Protein AF-A0A410J3M7-F1 (afdb_monomer_lite)

Organism: Klebsiella pneumoniae (NCBI:txid573)

Radius of gyration: 21.91 Å; chains: 1; bounding box: 50×38×64 Å

InterPro domains:
  IPR025955 Type-IV secretion system protein TraC/Conjugative transfer ATPase [PF11130] (1-116)
  IPR053155 F-pilin assembly protein TraC [PTHR38467] (12-108)

Structure (mmCIF, N/CA/C/O backbone):
data_AF-A0A410J3M7-F1
#
_entry.id   AF-A0A410J3M7-F1
#
loop_
_atom_site.group_PDB
_atom_site.id
_atom_site.type_symbol
_atom_site.label_atom_id
_atom_site.label_alt_id
_atom_site.label_comp_id
_atom_site.label_asym_id
_atom_site.label_entity_id
_atom_site.label_seq_id
_atom_site.pdbx_PDB_ins_code
_atom_site.Cartn_x
_atom_site.Cartn_y
_atom_site.Cartn_z
_atom_site.occupancy
_atom_site.B_iso_or_equiv
_atom_site.auth_seq_id
_atom_site.auth_comp_id
_atom_site.auth_asym_id
_atom_site.auth_atom_id
_atom_site.pdbx_PDB_model_num
ATOM 1 N N . MET A 1 1 ? 3.882 12.326 -12.373 1.00 58.41 1 MET A N 1
ATOM 2 C CA . MET A 1 1 ? 5.357 12.190 -12.448 1.00 58.41 1 MET A CA 1
ATOM 3 C C . MET A 1 1 ? 5.849 10.830 -12.956 1.00 58.41 1 MET A C 1
ATOM 5 O O . MET A 1 1 ? 6.865 10.822 -13.630 1.00 58.41 1 MET A O 1
ATOM 9 N N . LEU A 1 2 ? 5.174 9.697 -12.698 1.00 62.59 2 LEU A N 1
ATOM 10 C CA . LEU A 1 2 ? 5.599 8.384 -13.235 1.00 62.59 2 LEU A CA 1
ATOM 11 C C . LEU A 1 2 ? 5.297 8.219 -14.740 1.00 62.59 2 LEU A C 1
ATOM 13 O O . LEU A 1 2 ? 6.122 7.725 -15.499 1.00 62.59 2 LEU A O 1
ATOM 17 N N . ARG A 1 3 ? 4.128 8.710 -15.181 1.00 59.72 3 ARG A N 1
ATOM 18 C CA . ARG A 1 3 ? 3.617 8.586 -16.562 1.00 59.72 3 ARG A CA 1
ATOM 19 C C . ARG A 1 3 ? 4.488 9.260 -17.630 1.00 59.72 3 ARG A C 1
ATOM 21 O O . ARG A 1 3 ? 4.395 8.909 -18.797 1.00 59.72 3 ARG A O 1
ATOM 28 N N . THR A 1 4 ? 5.299 10.244 -17.246 1.00 64.69 4 THR A N 1
ATOM 29 C CA . THR A 1 4 ? 6.219 10.953 -18.151 1.00 64.69 4 THR A CA 1
ATOM 30 C C . THR A 1 4 ? 7.582 10.278 -18.258 1.00 64.69 4 THR A C 1
ATOM 32 O O . THR A 1 4 ? 8.314 10.567 -19.193 1.00 64.69 4 THR A O 1
ATOM 35 N N . LYS A 1 5 ? 7.926 9.400 -17.308 1.00 69.81 5 LYS A N 1
ATOM 36 C CA . LYS A 1 5 ? 9.237 8.746 -17.225 1.00 69.81 5 LYS A CA 1
ATOM 37 C C . LYS A 1 5 ? 9.218 7.290 -17.688 1.00 69.81 5 LYS A C 1
ATOM 39 O O . LYS A 1 5 ? 10.276 6.683 -17.796 1.00 69.81 5 LYS A O 1
ATOM 44 N N . LEU A 1 6 ? 8.031 6.729 -17.921 1.00 73.62 6 LEU A N 1
ATOM 45 C CA . LEU A 1 6 ? 7.888 5.392 -18.477 1.00 73.62 6 LEU A CA 1
ATOM 46 C C . LEU A 1 6 ? 7.842 5.454 -20.012 1.00 73.62 6 LEU A C 1
ATOM 48 O O . LEU A 1 6 ? 7.087 6.269 -20.555 1.00 73.62 6 LEU A O 1
ATOM 52 N N . PRO A 1 7 ? 8.598 4.597 -20.715 1.00 73.69 7 PRO A N 1
ATOM 53 C CA . PRO A 1 7 ? 8.542 4.522 -22.167 1.00 73.69 7 PRO A CA 1
ATOM 54 C C . PRO A 1 7 ? 7.175 4.009 -22.638 1.00 73.69 7 PRO A C 1
ATOM 56 O O . PRO A 1 7 ? 6.535 3.171 -21.999 1.00 73.69 7 PRO A O 1
ATOM 59 N N . ARG A 1 8 ? 6.696 4.573 -23.750 1.00 76.56 8 ARG A N 1
ATOM 60 C CA . ARG A 1 8 ? 5.371 4.280 -24.317 1.00 76.56 8 ARG A CA 1
ATOM 61 C C . ARG A 1 8 ? 5.448 3.098 -25.279 1.00 76.56 8 ARG A C 1
ATOM 63 O O . ARG A 1 8 ? 6.468 2.892 -25.922 1.00 76.56 8 ARG A O 1
ATOM 70 N N . GLY A 1 9 ? 4.346 2.358 -25.402 1.00 76.62 9 GLY A N 1
ATOM 71 C CA . GLY A 1 9 ? 4.244 1.226 -26.332 1.00 76.62 9 GLY A CA 1
ATOM 72 C C . GLY A 1 9 ? 4.953 -0.048 -25.864 1.00 76.62 9 GLY A C 1
ATOM 73 O O . GLY A 1 9 ? 5.061 -0.993 -26.637 1.00 76.62 9 GLY A O 1
ATOM 74 N N . ILE A 1 10 ? 5.417 -0.086 -24.612 1.00 79.44 10 ILE A N 1
ATOM 75 C CA . ILE A 1 10 ? 6.079 -1.246 -24.012 1.00 79.44 10 ILE A CA 1
ATOM 76 C C . ILE A 1 10 ? 5.144 -1.860 -22.961 1.00 79.44 10 ILE A C 1
ATOM 78 O O . ILE A 1 10 ? 4.590 -1.115 -22.145 1.00 79.44 10 ILE A O 1
ATOM 82 N N . PRO A 1 11 ? 4.934 -3.191 -22.965 1.00 80.50 11 PRO A N 1
ATOM 83 C CA . PRO A 1 11 ? 4.047 -3.835 -22.008 1.00 80.50 11 PRO A CA 1
ATOM 84 C C . PRO A 1 11 ? 4.582 -3.686 -20.578 1.00 80.50 11 PRO A C 1
ATOM 86 O O . PRO A 1 11 ? 5.698 -4.097 -20.248 1.00 80.50 11 PRO A O 1
ATOM 89 N N . LEU A 1 12 ? 3.739 -3.108 -19.725 1.00 82.00 12 LEU A N 1
ATOM 90 C CA . LEU A 1 12 ? 3.917 -3.011 -18.282 1.00 82.00 12 LEU A CA 1
ATOM 91 C C . LEU A 1 12 ? 2.779 -3.787 -17.619 1.00 82.00 12 LEU A C 1
ATOM 93 O O . LEU A 1 12 ? 1.613 -3.482 -17.867 1.00 82.00 12 LEU A O 1
ATOM 97 N N . CYS A 1 13 ? 3.107 -4.732 -16.739 1.00 83.44 13 CYS A N 1
ATOM 98 C CA . CYS A 1 13 ? 2.116 -5.364 -15.872 1.00 83.44 13 CYS A CA 1
ATOM 99 C C . CYS A 1 13 ? 2.339 -4.945 -14.416 1.00 83.44 13 CYS A C 1
ATOM 101 O O . CYS A 1 13 ? 3.474 -4.864 -13.939 1.00 83.44 13 CYS A O 1
ATOM 103 N N . ILE A 1 14 ? 1.239 -4.656 -13.722 1.00 84.25 14 ILE A N 1
ATOM 104 C CA . ILE A 1 14 ? 1.217 -4.328 -12.298 1.00 84.25 14 ILE A CA 1
ATOM 105 C C . ILE A 1 14 ? 0.384 -5.403 -11.612 1.00 84.25 14 ILE A C 1
ATOM 107 O O . ILE A 1 14 ? -0.826 -5.482 -11.818 1.00 84.25 14 ILE A O 1
ATOM 111 N N . HIS A 1 15 ? 1.026 -6.215 -10.780 1.00 83.12 15 HIS A N 1
ATOM 112 C CA . HIS A 1 15 ? 0.353 -7.227 -9.979 1.00 83.12 15 HIS A CA 1
ATOM 113 C C . HIS A 1 15 ? 0.181 -6.717 -8.551 1.00 83.12 15 HIS A C 1
ATOM 115 O O . HIS A 1 15 ? 1.152 -6.365 -7.879 1.00 83.12 15 HIS A O 1
ATOM 121 N N . LEU A 1 16 ? -1.064 -6.697 -8.082 1.00 79.56 16 LEU A N 1
ATOM 122 C CA . LEU A 1 16 ? -1.416 -6.374 -6.704 1.00 79.56 16 LEU A CA 1
ATOM 123 C C . LEU A 1 16 ? -1.736 -7.670 -5.967 1.00 79.56 16 LEU A C 1
ATOM 125 O O . LEU A 1 16 ? -2.791 -8.266 -6.164 1.00 79.56 16 LEU A O 1
ATOM 129 N N . MET A 1 17 ? -0.825 -8.105 -5.105 1.00 79.00 17 MET A N 1
ATOM 130 C CA . MET A 1 17 ? -1.049 -9.261 -4.245 1.00 79.00 17 MET A CA 1
ATOM 131 C C . MET A 1 17 ? -1.454 -8.806 -2.851 1.00 79.00 17 MET A C 1
ATOM 133 O O . MET A 1 17 ? -0.671 -8.168 -2.148 1.00 79.00 17 MET A O 1
ATOM 137 N N . SER A 1 18 ? -2.667 -9.154 -2.433 1.00 71.56 18 SER A N 1
ATOM 138 C CA . SER A 1 18 ? -3.120 -8.907 -1.065 1.00 71.56 18 SER A CA 1
ATOM 139 C C . SER A 1 18 ? -2.443 -9.874 -0.092 1.00 71.56 18 SER A C 1
ATOM 141 O O . SER A 1 18 ? -2.520 -11.085 -0.267 1.00 71.56 18 SER A O 1
ATOM 143 N N . SER A 1 19 ? -1.837 -9.349 0.970 1.00 68.69 19 SER A N 1
ATOM 144 C CA . SER A 1 19 ? -1.466 -10.124 2.160 1.00 68.69 19 SER A CA 1
ATOM 145 C C . SER A 1 19 ? -2.650 -10.192 3.130 1.00 68.69 19 SER A C 1
ATOM 147 O O . SER A 1 19 ? -3.418 -9.233 3.220 1.00 68.69 19 SER A O 1
ATOM 149 N N . GLN A 1 20 ? -2.797 -11.303 3.857 1.00 67.12 20 GLN A N 1
ATOM 150 C CA . GLN A 1 20 ? -3.904 -11.523 4.801 1.00 67.12 20 GLN A CA 1
ATOM 151 C C . GLN A 1 20 ? -3.676 -10.888 6.185 1.00 67.12 20 GLN A C 1
ATOM 153 O O . GLN A 1 20 ? -4.635 -10.691 6.923 1.00 67.12 20 GLN A O 1
ATOM 158 N N . LEU A 1 21 ? -2.440 -10.512 6.539 1.00 63.44 21 LEU A N 1
ATOM 159 C CA . LEU A 1 21 ? -2.125 -9.998 7.876 1.00 63.44 21 LEU A CA 1
ATOM 160 C C . LEU A 1 21 ? -1.966 -8.470 7.892 1.00 63.44 21 LEU A C 1
ATOM 162 O O . LEU A 1 21 ? -0.978 -7.922 7.400 1.00 63.44 21 LEU A O 1
ATOM 166 N N . VAL A 1 22 ? -2.946 -7.788 8.482 1.00 71.12 22 VAL A N 1
ATOM 167 C CA . VAL A 1 22 ? -2.903 -6.349 8.808 1.00 71.12 22 VAL A CA 1
ATOM 168 C 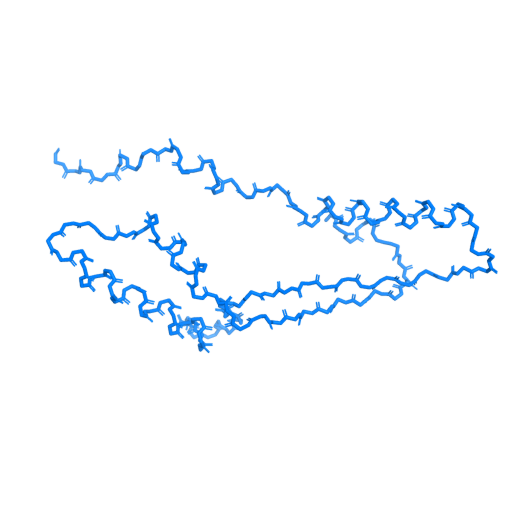C . VAL A 1 22 ? -3.085 -6.066 10.298 1.00 71.12 22 VAL A C 1
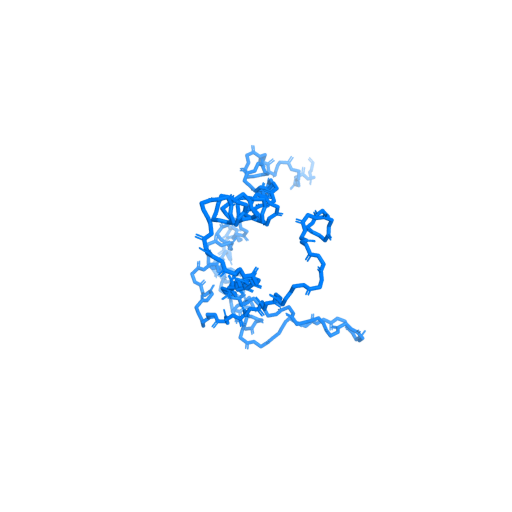ATOM 170 O O . VAL A 1 22 ? -2.925 -4.918 10.698 1.00 71.12 22 VAL A O 1
ATOM 173 N N . GLY A 1 23 ? -3.346 -7.091 11.118 1.00 74.69 23 GLY A N 1
ATOM 174 C CA . GLY A 1 23 ? -3.608 -6.948 12.553 1.00 74.69 23 GLY A CA 1
ATOM 175 C C . GLY A 1 23 ? -2.510 -6.183 13.291 1.00 74.69 23 GLY A C 1
ATOM 176 O O . GLY A 1 23 ? -2.782 -5.123 13.848 1.00 74.69 23 GLY A O 1
ATOM 177 N N . ASP A 1 24 ? -1.261 -6.634 13.175 1.00 78.38 24 ASP A N 1
ATOM 178 C CA . ASP A 1 24 ? -0.110 -5.999 13.838 1.00 78.38 24 ASP A CA 1
ATOM 179 C C . ASP A 1 24 ? 0.107 -4.550 13.380 1.00 78.38 24 ASP A C 1
ATOM 181 O O . ASP A 1 24 ? 0.546 -3.692 14.143 1.00 78.38 24 ASP A O 1
ATOM 185 N N . ARG A 1 25 ? -0.217 -4.244 12.116 1.00 75.44 25 ARG A N 1
ATOM 186 C CA . ARG A 1 25 ? -0.094 -2.884 11.569 1.00 75.44 25 ARG A CA 1
ATOM 187 C C . ARG A 1 25 ? -1.196 -1.964 12.067 1.00 75.44 25 ARG A C 1
ATOM 189 O O . ARG A 1 25 ? -0.930 -0.788 12.302 1.00 75.44 25 ARG A O 1
ATOM 196 N N . ILE A 1 26 ? -2.408 -2.491 12.208 1.00 80.50 26 ILE A N 1
ATOM 197 C CA . ILE A 1 26 ? -3.528 -1.775 12.816 1.00 80.50 26 ILE A CA 1
ATOM 198 C C . ILE A 1 26 ? -3.190 -1.494 14.277 1.00 80.50 26 ILE A C 1
ATOM 200 O O . ILE A 1 26 ? -3.314 -0.359 14.716 1.00 80.50 26 ILE A O 1
ATOM 204 N N . GLU A 1 27 ? -2.685 -2.483 15.011 1.00 81.88 27 GLU A N 1
ATOM 205 C CA . GLU A 1 27 ? -2.274 -2.310 16.404 1.00 81.88 27 GLU A CA 1
ATOM 206 C C . GLU A 1 27 ? -1.141 -1.289 16.559 1.00 81.88 27 GLU A C 1
ATOM 208 O O . GLU A 1 27 ? -1.242 -0.388 17.391 1.00 81.88 27 GLU A O 1
ATOM 213 N N . TYR A 1 28 ? -0.113 -1.366 15.711 1.00 82.81 28 TYR A N 1
ATOM 214 C CA . TYR A 1 28 ? 0.966 -0.381 15.686 1.00 82.81 28 TYR A CA 1
ATOM 215 C C . TYR A 1 28 ? 0.449 1.036 15.408 1.00 82.81 28 TYR A C 1
ATOM 217 O O . TYR A 1 28 ? 0.822 1.969 16.114 1.00 82.81 28 TYR A O 1
ATOM 225 N N . GLY A 1 29 ? -0.433 1.203 14.417 1.00 81.44 29 GLY A N 1
ATOM 226 C CA . GLY A 1 29 ? -1.019 2.505 14.091 1.00 81.44 29 GLY A CA 1
ATOM 227 C C . GLY A 1 29 ? -1.935 3.048 15.189 1.00 81.44 29 GLY A C 1
ATOM 228 O O . GLY A 1 29 ? -1.936 4.246 15.447 1.00 81.44 29 GLY A O 1
ATOM 229 N N . LEU A 1 30 ? -2.685 2.180 15.871 1.00 84.38 30 LEU A N 1
ATOM 230 C CA . LEU A 1 30 ? -3.598 2.573 16.947 1.00 84.38 30 LEU A CA 1
ATOM 231 C C . LEU A 1 30 ? -2.886 2.940 18.248 1.00 84.38 30 LEU A C 1
ATOM 233 O O . LEU A 1 30 ? -3.474 3.640 19.067 1.00 84.38 30 LEU A O 1
ATOM 237 N N . ARG A 1 31 ? -1.635 2.512 18.442 1.00 80.75 31 ARG A N 1
ATOM 238 C CA . ARG A 1 31 ? -0.854 2.831 19.644 1.00 80.75 31 ARG A CA 1
ATOM 239 C C . ARG A 1 31 ? -0.710 4.339 19.877 1.00 80.75 31 ARG A C 1
ATOM 241 O O . ARG A 1 31 ? -0.653 4.767 21.020 1.00 80.75 31 ARG A O 1
ATOM 248 N N . GLU A 1 32 ? -0.652 5.138 18.816 1.00 78.44 32 GLU A N 1
ATOM 249 C CA . GLU A 1 32 ? -0.525 6.599 18.923 1.00 78.44 32 GLU A CA 1
ATOM 250 C C . GLU A 1 32 ? -1.862 7.311 19.164 1.00 78.44 32 GLU A C 1
ATOM 252 O O . GLU A 1 32 ? -1.877 8.455 19.607 1.00 78.44 32 GLU A O 1
ATOM 257 N N . PHE A 1 33 ? -2.980 6.625 18.914 1.00 80.75 33 PHE A N 1
ATOM 258 C CA . PHE A 1 33 ? -4.342 7.138 19.085 1.00 80.75 33 PHE A CA 1
ATOM 259 C C . PHE A 1 33 ? -5.089 6.427 20.217 1.00 80.75 33 PHE A C 1
ATOM 261 O O . PHE A 1 33 ? -6.320 6.437 20.253 1.00 80.75 33 PHE A O 1
ATOM 268 N N . SER A 1 34 ? -4.364 5.770 21.123 1.00 85.00 34 SER A N 1
ATOM 269 C CA . SER A 1 34 ? -4.982 5.066 22.237 1.00 85.00 34 SER A CA 1
ATOM 270 C C . SER A 1 34 ? -5.605 6.058 23.217 1.00 85.00 34 SER A C 1
ATOM 272 O O . SER A 1 34 ? -4.938 6.971 23.704 1.00 85.00 34 SER A O 1
ATOM 274 N N . TRP A 1 35 ? -6.868 5.833 23.546 1.00 87.62 35 TRP A N 1
ATOM 275 C CA . TRP A 1 35 ? -7.585 6.459 24.640 1.00 87.62 35 TRP A CA 1
ATOM 276 C C . TRP A 1 35 ? -6.837 6.269 25.962 1.00 87.62 35 TRP A C 1
ATOM 278 O O . TRP A 1 35 ? -6.343 5.180 26.263 1.00 87.62 35 TRP A O 1
ATOM 288 N N . SER A 1 36 ? -6.812 7.335 26.760 1.00 86.38 36 SER A N 1
ATOM 289 C CA . SER A 1 36 ? -6.250 7.397 28.111 1.00 86.38 36 SER A CA 1
ATOM 290 C C . SER A 1 36 ? -7.344 7.688 29.145 1.00 86.38 36 SER A C 1
ATOM 292 O O . SER A 1 36 ? -8.377 8.262 28.805 1.00 86.38 36 SER A O 1
ATOM 294 N N . GLY A 1 37 ? -7.104 7.345 30.413 1.00 89.81 37 GLY A N 1
ATOM 295 C CA . GLY A 1 37 ? -8.046 7.565 31.519 1.00 89.81 37 GLY A CA 1
ATOM 296 C C . GLY A 1 37 ? -8.686 6.274 32.033 1.00 89.81 37 GLY A C 1
ATOM 297 O O . GLY A 1 37 ? -8.287 5.177 31.655 1.00 89.81 37 GLY A O 1
ATOM 298 N N . GLU A 1 38 ? -9.686 6.402 32.902 1.00 88.31 38 GLU A N 1
ATOM 299 C CA . GLU A 1 38 ? -10.279 5.279 33.649 1.00 88.31 38 GLU A CA 1
ATOM 300 C C . GLU A 1 38 ? -10.931 4.215 32.748 1.00 88.31 38 GLU A C 1
ATOM 302 O O . GLU A 1 38 ? -10.831 3.022 33.007 1.00 88.31 38 GLU A O 1
ATOM 307 N N . GLN A 1 39 ? -11.542 4.632 31.634 1.00 89.50 39 GLN A N 1
ATOM 308 C CA . GLN A 1 39 ? -12.189 3.726 30.672 1.00 89.50 39 GLN A CA 1
ATOM 309 C C . GLN A 1 39 ? -11.321 3.421 29.442 1.00 89.50 39 GLN A C 1
ATOM 311 O O . GLN A 1 39 ? -11.824 2.917 28.432 1.00 89.50 39 GLN A O 1
ATOM 316 N N . ALA A 1 40 ? -10.019 3.721 29.507 1.00 89.94 40 ALA A N 1
ATOM 317 C CA . ALA A 1 40 ? -9.086 3.536 28.399 1.00 89.94 40 ALA A CA 1
ATOM 318 C C . ALA A 1 40 ? -9.126 2.113 27.835 1.00 89.94 40 ALA A C 1
ATOM 320 O O . ALA A 1 40 ? -9.178 1.936 26.623 1.00 89.94 40 ALA A O 1
ATOM 321 N N . GLU A 1 41 ? -9.161 1.092 28.689 1.00 88.62 41 GLU A N 1
ATOM 322 C CA . GLU A 1 41 ? -9.180 -0.307 28.252 1.00 88.62 41 GLU A CA 1
ATOM 323 C C . GLU A 1 41 ? -10.422 -0.637 27.409 1.00 88.62 41 GLU A C 1
ATOM 325 O O . GLU A 1 41 ? -10.318 -1.236 26.334 1.00 88.62 41 GLU A O 1
ATOM 330 N N . ARG A 1 42 ? -11.597 -0.160 27.834 1.00 90.69 42 ARG A N 1
ATOM 331 C CA . ARG A 1 42 ? -12.867 -0.385 27.134 1.00 90.69 42 ARG A CA 1
ATOM 332 C C . ARG A 1 42 ? -12.890 0.297 25.765 1.00 90.69 42 ARG A C 1
ATOM 334 O O . ARG A 1 42 ? -13.265 -0.332 24.774 1.00 90.69 42 ARG A O 1
ATOM 341 N N . PHE A 1 43 ? -12.478 1.563 25.687 1.00 90.06 43 PHE A N 1
ATOM 342 C CA . PHE A 1 43 ? -12.442 2.306 24.420 1.00 90.06 43 PHE A CA 1
ATOM 343 C C . PHE A 1 43 ? -11.313 1.823 23.494 1.00 90.06 43 PHE A C 1
ATOM 345 O O . PHE A 1 43 ? -11.546 1.644 22.297 1.00 90.06 43 PHE A O 1
ATOM 352 N N . ASN A 1 44 ? -10.155 1.497 24.077 1.00 89.12 44 ASN A N 1
ATOM 353 C CA . ASN A 1 44 ? -9.184 0.461 23.691 1.00 89.12 44 ASN A CA 1
ATOM 354 C C . ASN A 1 44 ? -9.764 -0.635 22.791 1.00 89.12 44 ASN A C 1
ATOM 356 O O . ASN A 1 44 ? -9.555 -0.695 21.571 1.00 89.12 44 ASN A O 1
ATOM 360 N N . ALA A 1 45 ? -10.508 -1.518 23.446 1.00 90.62 45 ALA A N 1
ATOM 361 C CA . ALA A 1 45 ? -11.063 -2.720 22.856 1.00 90.62 45 ALA A CA 1
ATOM 362 C C . ALA A 1 45 ? -12.055 -2.410 21.727 1.00 90.62 45 ALA A C 1
ATOM 364 O O . ALA A 1 45 ? -11.970 -3.019 20.659 1.00 90.62 45 ALA A O 1
ATOM 365 N N . ILE A 1 46 ? -12.950 -1.433 21.922 1.00 90.25 46 ILE A N 1
ATOM 366 C CA . ILE A 1 46 ? -13.941 -1.037 20.907 1.00 90.25 46 ILE A CA 1
ATOM 367 C C . ILE A 1 46 ? -13.250 -0.499 19.651 1.00 90.25 46 ILE A C 1
ATOM 369 O O . ILE A 1 46 ? -13.569 -0.923 18.540 1.00 90.25 46 ILE A O 1
ATOM 373 N N . THR A 1 47 ? -12.278 0.399 19.820 1.00 88.69 47 THR A N 1
ATOM 374 C CA . THR A 1 47 ? -11.544 1.011 18.705 1.00 88.69 47 THR A CA 1
ATOM 375 C C . THR A 1 47 ? -10.800 -0.062 17.917 1.00 88.69 47 THR A C 1
ATOM 377 O O . THR A 1 47 ? -10.936 -0.142 16.696 1.00 88.69 47 THR A O 1
ATOM 380 N N . ARG A 1 48 ? -10.088 -0.966 18.603 1.00 88.31 48 ARG A N 1
ATOM 381 C CA . ARG A 1 48 ? -9.412 -2.098 17.956 1.00 88.31 48 ARG A CA 1
ATOM 382 C C . ARG A 1 48 ? -10.394 -2.978 17.180 1.00 88.31 48 ARG A C 1
ATOM 384 O O . ARG A 1 48 ? -10.141 -3.276 16.014 1.00 88.31 48 ARG A O 1
ATOM 391 N N . ALA A 1 49 ? -11.514 -3.363 17.789 1.00 88.38 49 ALA A N 1
ATOM 392 C CA . ALA A 1 49 ? -12.523 -4.203 17.145 1.00 88.38 49 ALA A CA 1
ATOM 393 C C . ALA A 1 49 ? -13.128 -3.536 15.897 1.00 88.38 49 ALA A C 1
ATOM 395 O O . ALA A 1 49 ? -13.321 -4.201 14.878 1.00 88.38 49 ALA A O 1
ATOM 396 N N . TYR A 1 50 ? -13.367 -2.223 15.946 1.00 87.19 50 TYR A N 1
ATOM 397 C CA . TYR A 1 50 ? -13.872 -1.447 14.814 1.00 87.19 50 TYR A CA 1
ATOM 398 C C . TYR A 1 50 ? -12.923 -1.502 13.607 1.00 87.19 50 TYR A C 1
ATOM 400 O O . TYR A 1 50 ? -13.338 -1.897 12.514 1.00 87.19 50 TYR A O 1
ATOM 408 N N . 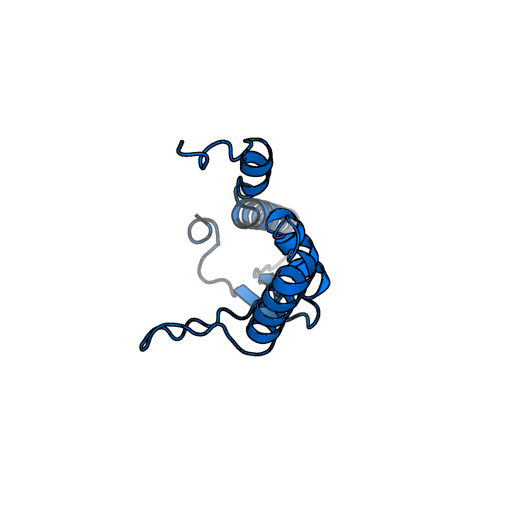TYR A 1 51 ? -11.638 -1.185 13.801 1.00 85.00 51 TYR A N 1
ATOM 409 C CA . TYR A 1 51 ? -10.653 -1.204 12.713 1.00 85.00 51 TYR A CA 1
ATOM 410 C C . TYR A 1 51 ? -10.375 -2.617 12.188 1.00 85.00 51 TYR A C 1
ATOM 412 O O . TYR A 1 51 ? -10.226 -2.798 10.980 1.00 85.00 51 TYR A O 1
ATOM 420 N N . MET A 1 52 ? -10.366 -3.629 13.061 1.00 84.31 52 MET A N 1
ATOM 421 C CA . MET A 1 52 ? -10.223 -5.031 12.651 1.00 84.31 52 MET A CA 1
ATOM 422 C C . MET A 1 52 ? -11.404 -5.496 11.788 1.00 84.31 52 MET A C 1
ATOM 424 O O . MET A 1 52 ? -11.203 -6.116 10.742 1.00 84.31 52 MET A O 1
ATOM 428 N N . LYS A 1 53 ? -12.639 -5.149 12.171 1.00 84.75 53 LYS A N 1
ATOM 429 C CA . LYS A 1 53 ? -13.841 -5.470 11.388 1.00 84.75 53 LYS A CA 1
ATOM 430 C C . LYS A 1 53 ? -13.834 -4.767 10.030 1.00 84.75 53 LYS A C 1
ATOM 432 O O . LYS A 1 53 ? -14.131 -5.403 9.018 1.00 84.75 53 LYS A O 1
ATOM 437 N N . ALA A 1 54 ? -13.461 -3.488 9.995 1.00 81.19 54 ALA A N 1
ATOM 438 C CA . ALA A 1 54 ? -13.355 -2.722 8.755 1.00 81.19 54 ALA A CA 1
ATOM 439 C C . ALA A 1 54 ? -12.259 -3.263 7.821 1.00 81.19 54 ALA A C 1
ATOM 441 O O . ALA A 1 54 ? -12.434 -3.282 6.604 1.00 81.19 54 ALA A O 1
ATOM 442 N N . ALA A 1 55 ? -11.151 -3.758 8.378 1.00 78.38 55 ALA A N 1
ATOM 443 C CA . ALA A 1 55 ? -10.089 -4.400 7.611 1.00 78.38 55 ALA A CA 1
ATOM 444 C C . ALA A 1 55 ? -10.526 -5.725 6.968 1.00 78.38 55 ALA A C 1
ATOM 446 O O . ALA A 1 55 ? -10.131 -6.013 5.838 1.00 78.38 55 ALA A O 1
ATOM 447 N N . ALA A 1 56 ? -11.348 -6.511 7.671 1.00 77.69 56 ALA A N 1
ATOM 448 C CA . ALA A 1 56 ? -11.883 -7.777 7.171 1.00 77.69 56 ALA A CA 1
ATOM 449 C C . ALA A 1 56 ? -13.015 -7.597 6.146 1.00 77.69 56 ALA A C 1
ATOM 451 O O . ALA A 1 56 ? -13.156 -8.415 5.240 1.00 77.69 56 ALA A O 1
ATOM 452 N N . THR A 1 57 ? -13.828 -6.550 6.297 1.00 77.62 57 THR A N 1
ATOM 453 C CA . THR A 1 57 ? -15.019 -6.316 5.469 1.00 77.62 57 THR A CA 1
ATOM 454 C C . THR A 1 57 ? -14.852 -5.066 4.608 1.00 77.62 57 THR A C 1
ATOM 456 O O . THR A 1 57 ? -14.360 -5.153 3.486 1.00 77.62 57 THR A O 1
ATOM 459 N N . GLN A 1 58 ? -15.254 -3.910 5.124 1.00 75.81 58 GLN A N 1
ATOM 460 C CA . GLN A 1 58 ? -15.092 -2.586 4.530 1.00 75.81 58 GLN A CA 1
ATOM 461 C C . GLN A 1 58 ? -15.421 -1.528 5.587 1.00 75.81 58 GLN A C 1
ATOM 463 O O . GLN A 1 58 ? -16.131 -1.815 6.556 1.00 75.81 58 GLN A O 1
ATOM 468 N N . PHE A 1 59 ? -14.940 -0.299 5.403 1.00 79.69 59 PHE A N 1
ATOM 469 C CA . PHE A 1 59 ? -15.450 0.815 6.197 1.00 79.69 59 PHE A CA 1
ATOM 470 C C . PHE A 1 59 ? -16.886 1.152 5.781 1.00 79.69 59 PHE A C 1
ATOM 472 O O . PHE A 1 59 ? -17.193 1.112 4.588 1.00 79.69 59 PHE A O 1
ATOM 479 N N . PRO A 1 60 ? -17.760 1.513 6.735 1.00 74.69 60 PRO A N 1
ATOM 480 C CA . PRO A 1 60 ? -19.046 2.101 6.402 1.00 74.69 60 PRO A CA 1
ATOM 481 C C . PRO A 1 60 ? -18.793 3.461 5.739 1.00 74.69 60 PRO A C 1
ATOM 483 O O . PRO A 1 60 ? -18.316 4.395 6.382 1.00 74.69 60 PRO A O 1
ATOM 486 N N . LEU A 1 61 ? -19.056 3.545 4.437 1.00 77.31 61 LEU A N 1
ATOM 487 C CA . LEU A 1 61 ? -18.927 4.767 3.647 1.00 77.31 61 LEU A CA 1
ATOM 488 C C . LEU A 1 61 ? -20.319 5.352 3.360 1.00 77.31 61 LEU A C 1
ATOM 490 O O . LEU A 1 61 ? -21.293 4.596 3.330 1.00 77.31 61 LEU A O 1
ATOM 494 N N . PRO A 1 62 ? -20.432 6.677 3.152 1.00 80.38 62 PRO A N 1
ATOM 495 C CA . PRO A 1 62 ? -21.685 7.307 2.744 1.00 80.38 62 PRO A CA 1
ATOM 496 C C . PRO A 1 62 ? -22.254 6.690 1.460 1.00 80.38 62 PRO A C 1
ATOM 498 O O . PRO A 1 62 ? -21.504 6.201 0.608 1.00 80.38 62 PRO A O 1
ATOM 501 N N . GLU A 1 63 ? -23.577 6.754 1.297 1.00 75.44 63 GLU A N 1
ATOM 502 C CA . GLU A 1 63 ? -24.244 6.276 0.084 1.00 75.44 63 GLU A CA 1
ATOM 503 C C . GLU A 1 63 ? -23.640 6.928 -1.172 1.00 75.44 63 GLU A C 1
ATOM 505 O O . GLU A 1 63 ? -23.406 8.135 -1.226 1.00 75.44 63 GLU A O 1
ATOM 510 N N . GLY A 1 64 ? -23.326 6.103 -2.175 1.00 75.69 64 GLY A N 1
ATOM 511 C CA . GLY A 1 64 ? -22.653 6.530 -3.408 1.00 75.69 64 GLY A CA 1
ATOM 512 C C . GLY A 1 64 ? -21.119 6.498 -3.365 1.00 75.69 64 GLY A C 1
ATOM 513 O O . GLY A 1 64 ? -20.487 6.644 -4.410 1.00 75.69 64 GLY A O 1
ATOM 514 N N . MET A 1 65 ? -20.495 6.242 -2.209 1.00 69.88 65 MET A N 1
ATOM 515 C CA . MET A 1 65 ? -19.039 6.126 -2.081 1.00 69.88 65 MET A CA 1
ATOM 516 C C . MET A 1 65 ? -18.610 4.663 -1.917 1.00 69.88 65 MET A C 1
ATOM 518 O O . MET A 1 65 ? -18.347 4.189 -0.819 1.00 69.88 65 MET A O 1
ATOM 522 N N . ASN A 1 66 ? -18.502 3.933 -3.029 1.00 65.06 66 ASN A N 1
ATOM 523 C CA . ASN A 1 66 ? -17.983 2.560 -3.037 1.00 65.06 66 ASN A CA 1
ATOM 524 C C . ASN A 1 66 ? -16.468 2.555 -3.298 1.00 65.06 66 ASN A C 1
ATOM 526 O O . ASN A 1 66 ? -15.993 2.148 -4.360 1.00 65.06 66 ASN A O 1
ATOM 530 N N . LEU A 1 67 ? -15.701 3.099 -2.350 1.00 66.75 67 LEU A N 1
ATOM 531 C CA . LEU A 1 67 ? -14.245 3.010 -2.404 1.00 66.75 67 LEU A CA 1
ATOM 532 C C . LEU A 1 67 ? -13.824 1.669 -1.784 1.00 66.75 67 LEU A C 1
ATOM 534 O O . LEU A 1 67 ? -14.222 1.390 -0.653 1.00 66.75 67 LEU A O 1
ATOM 538 N N . PRO A 1 68 ? -12.974 0.862 -2.446 1.00 58.53 68 PRO A N 1
ATOM 539 C CA . PRO A 1 68 ? -12.443 -0.379 -1.886 1.00 58.53 68 PRO A CA 1
ATOM 540 C C . PRO A 1 68 ? -11.368 -0.079 -0.825 1.00 58.53 68 PRO A C 1
ATOM 542 O O . PRO A 1 68 ? -10.217 -0.506 -0.929 1.00 58.53 68 PRO A O 1
ATOM 545 N N . LEU A 1 69 ? -11.733 0.680 0.210 1.00 58.56 69 LEU A N 1
ATOM 546 C CA . LEU A 1 69 ? -10.908 1.024 1.366 1.00 58.56 69 LEU A CA 1
ATOM 547 C C . LEU A 1 69 ? -10.867 -0.157 2.336 1.00 58.56 69 LEU A C 1
ATOM 549 O O . LEU A 1 69 ? -11.174 -0.041 3.516 1.00 58.56 69 LEU A O 1
ATOM 553 N N . THR A 1 70 ? -10.488 -1.330 1.843 1.00 61.88 70 THR A N 1
ATOM 554 C CA . THR A 1 70 ? -10.082 -2.411 2.735 1.00 61.88 70 THR A CA 1
ATOM 555 C C . THR A 1 70 ? -8.678 -2.075 3.220 1.00 61.88 70 THR A C 1
ATOM 557 O O . THR A 1 70 ? -7.794 -1.858 2.384 1.00 61.88 70 THR A O 1
ATOM 560 N N . LEU A 1 71 ? -8.449 -2.043 4.535 1.00 66.75 71 LEU A N 1
ATOM 561 C CA . LEU A 1 71 ? -7.103 -2.001 5.119 1.00 66.75 71 LEU A CA 1
ATOM 562 C C . LEU A 1 71 ? -6.393 -3.318 4.783 1.00 66.75 71 LEU A C 1
ATOM 564 O O . LEU A 1 71 ? -6.287 -4.199 5.622 1.00 66.75 71 LEU A O 1
ATOM 568 N N . ARG A 1 72 ? -5.955 -3.498 3.536 1.00 67.62 72 ARG A N 1
ATOM 569 C CA . ARG A 1 72 ? -5.223 -4.680 3.079 1.00 67.62 72 ARG A CA 1
ATOM 570 C C . ARG A 1 72 ? -3.812 -4.287 2.705 1.00 67.62 72 ARG A C 1
ATOM 572 O O . ARG A 1 72 ? -3.566 -3.279 2.045 1.00 67.62 72 ARG A O 1
ATOM 579 N N . HIS A 1 73 ? -2.866 -5.099 3.154 1.00 71.31 73 HIS A N 1
ATOM 580 C CA . HIS A 1 73 ? -1.470 -4.894 2.830 1.00 71.31 73 HIS A CA 1
ATOM 581 C C . HIS A 1 73 ? -1.185 -5.474 1.444 1.00 71.31 73 HIS A C 1
ATOM 583 O O . HIS A 1 73 ? -0.921 -6.670 1.303 1.00 71.31 73 HIS A O 1
ATOM 589 N N . TYR A 1 74 ? -1.248 -4.628 0.418 1.00 74.81 74 TYR A N 1
ATOM 590 C CA . TYR A 1 74 ? -0.907 -5.021 -0.944 1.00 74.81 74 TYR A CA 1
ATOM 591 C C . TYR A 1 74 ? 0.605 -4.988 -1.161 1.00 74.81 74 TYR A C 1
ATOM 593 O O . TYR A 1 74 ? 1.271 -3.979 -0.929 1.00 74.81 74 TYR A O 1
ATOM 601 N N . ARG A 1 75 ? 1.150 -6.095 -1.656 1.00 79.69 75 ARG A N 1
ATOM 602 C CA . ARG A 1 75 ? 2.463 -6.131 -2.295 1.00 79.69 75 ARG A CA 1
ATOM 603 C C . ARG A 1 75 ? 2.266 -5.837 -3.774 1.00 79.69 75 ARG A C 1
ATOM 605 O O . ARG A 1 75 ? 1.510 -6.534 -4.447 1.00 79.69 75 ARG A O 1
ATOM 612 N N . VAL A 1 76 ? 2.931 -4.793 -4.255 1.00 80.12 76 VAL A N 1
ATOM 613 C CA . VAL A 1 76 ? 2.886 -4.388 -5.661 1.00 80.12 76 VAL A CA 1
ATOM 614 C C . VAL A 1 76 ? 4.117 -4.942 -6.361 1.00 80.12 76 VAL A C 1
ATOM 616 O O . VAL A 1 76 ? 5.243 -4.607 -5.992 1.00 80.12 76 VAL A O 1
ATOM 619 N N . PHE A 1 77 ? 3.901 -5.768 -7.377 1.00 85.19 77 PHE A N 1
ATOM 620 C CA . PHE A 1 77 ? 4.944 -6.218 -8.288 1.00 85.19 77 PHE A CA 1
ATOM 621 C C . PHE A 1 77 ? 4.769 -5.513 -9.623 1.00 85.19 77 PHE A C 1
ATOM 623 O O . PHE A 1 77 ? 3.664 -5.437 -10.155 1.00 85.19 77 PHE A O 1
ATOM 630 N N . ILE A 1 78 ? 5.865 -4.991 -10.159 1.00 84.38 78 ILE A N 1
ATOM 631 C CA . ILE A 1 78 ? 5.879 -4.303 -11.445 1.00 84.38 78 ILE A CA 1
ATOM 632 C C . ILE A 1 78 ? 6.794 -5.100 -12.360 1.00 84.38 78 ILE A C 1
ATOM 634 O O . ILE A 1 78 ? 7.995 -5.185 -12.104 1.00 84.38 78 ILE A O 1
ATOM 638 N N . SER A 1 79 ? 6.227 -5.686 -13.408 1.00 85.69 79 SER A N 1
ATOM 639 C CA . SER A 1 79 ? 6.986 -6.376 -14.446 1.00 85.69 79 SER A CA 1
ATOM 640 C C . SER A 1 79 ? 7.014 -5.522 -15.703 1.00 85.69 79 SER A C 1
ATOM 642 O O . SER A 1 79 ? 5.974 -5.076 -16.193 1.00 85.69 79 SER A O 1
ATOM 644 N N . TYR A 1 80 ? 8.2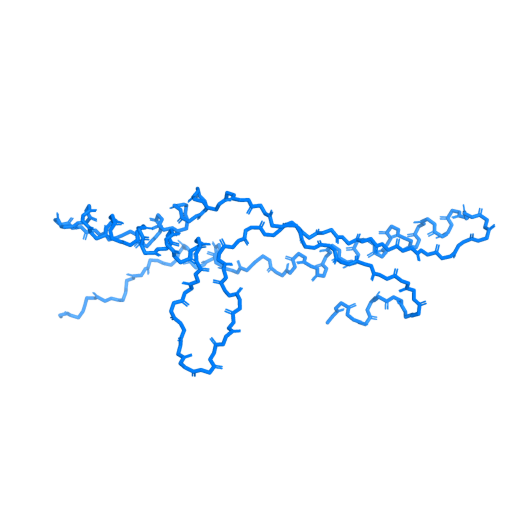10 -5.322 -16.232 1.00 83.75 80 TYR A N 1
ATOM 645 C CA . TYR A 1 80 ? 8.450 -4.530 -17.425 1.00 83.75 80 TYR A CA 1
ATOM 646 C C . TYR A 1 80 ? 9.264 -5.363 -18.412 1.00 83.75 80 TYR A C 1
ATOM 648 O O . TYR A 1 80 ? 10.285 -5.941 -18.033 1.00 83.75 80 TYR A O 1
ATOM 656 N N . CYS A 1 81 ? 8.823 -5.418 -19.668 1.00 78.31 81 CYS A N 1
ATOM 657 C CA . CYS A 1 81 ? 9.477 -6.210 -20.705 1.00 78.31 81 CYS A CA 1
ATOM 658 C C . CYS A 1 81 ? 9.927 -5.305 -21.851 1.00 78.31 81 CYS A C 1
ATOM 660 O O . CYS A 1 81 ? 9.090 -4.847 -22.618 1.00 78.31 81 CYS A O 1
ATOM 662 N N . SER A 1 82 ? 11.237 -5.085 -21.997 1.00 78.25 82 SER A N 1
ATOM 663 C CA . SER A 1 82 ? 11.790 -4.342 -23.137 1.00 78.25 82 SER A CA 1
ATOM 664 C C . SER A 1 82 ? 12.174 -5.288 -24.279 1.00 78.25 82 SER A C 1
ATOM 666 O O . SER A 1 82 ? 12.871 -6.275 -24.020 1.00 78.25 82 SER A O 1
ATOM 668 N N . PRO A 1 83 ? 11.795 -5.008 -25.537 1.00 75.81 83 PRO A N 1
ATOM 669 C CA . PRO A 1 83 ? 12.317 -5.751 -26.676 1.00 75.81 83 PRO A CA 1
ATOM 670 C C . PRO A 1 83 ? 13.816 -5.462 -26.849 1.00 75.81 83 PRO A C 1
ATOM 672 O O . PRO A 1 83 ? 14.224 -4.312 -26.972 1.00 75.81 83 PRO A O 1
ATOM 675 N N . SER A 1 84 ? 14.651 -6.503 -26.902 1.00 76.81 84 SER A N 1
ATOM 676 C CA . SER A 1 84 ? 16.084 -6.368 -27.198 1.00 76.81 84 SER A CA 1
ATOM 677 C C . SER A 1 84 ? 16.528 -7.429 -28.199 1.00 76.81 84 SER A C 1
ATOM 679 O O . SER A 1 8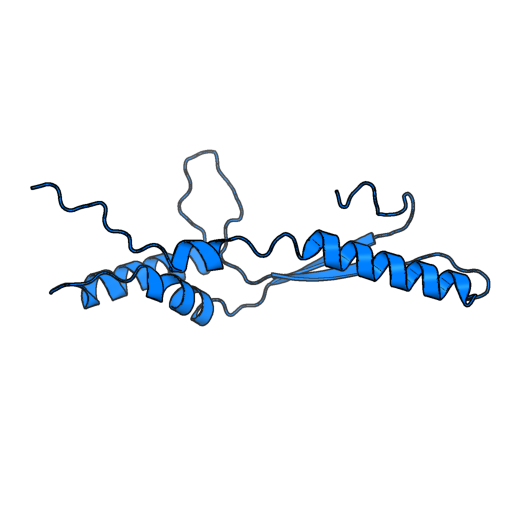4 ? 16.220 -8.610 -28.048 1.00 76.81 84 SER A O 1
ATOM 681 N N . LYS A 1 85 ? 17.270 -7.001 -29.230 1.00 72.12 85 LYS A N 1
ATOM 682 C CA . LYS A 1 85 ? 17.777 -7.877 -30.301 1.00 72.12 85 LYS A CA 1
ATOM 683 C C . LYS A 1 85 ? 19.109 -8.552 -29.957 1.00 72.12 85 LYS A C 1
ATOM 685 O O . LYS A 1 85 ? 19.395 -9.615 -30.493 1.00 72.12 85 LYS A O 1
ATOM 690 N N . LYS A 1 86 ? 19.941 -7.932 -29.109 1.00 76.69 86 LYS A N 1
ATOM 691 C CA . LYS A 1 86 ? 21.305 -8.410 -28.795 1.00 76.69 86 LYS A CA 1
ATOM 692 C C . LYS A 1 86 ? 21.643 -8.425 -27.299 1.00 76.69 86 LYS A C 1
ATOM 694 O O . LYS A 1 86 ? 22.770 -8.772 -26.965 1.00 76.69 86 LYS A O 1
ATOM 699 N N . LYS A 1 87 ? 20.703 -8.064 -26.410 1.00 74.00 87 LYS A N 1
ATOM 700 C CA . LYS A 1 87 ? 20.936 -7.893 -24.961 1.00 74.00 87 LYS A CA 1
ATOM 701 C C . LYS A 1 87 ? 22.214 -7.091 -24.703 1.00 74.00 87 LYS A C 1
ATOM 703 O O . LYS A 1 87 ? 23.126 -7.549 -24.016 1.00 74.00 87 LYS A O 1
ATOM 708 N N . SER A 1 88 ? 22.311 -5.925 -25.342 1.00 81.75 88 SER A N 1
ATOM 709 C CA . SER A 1 88 ? 23.524 -5.116 -25.266 1.00 81.75 88 SER A CA 1
ATOM 710 C C . SER A 1 88 ? 23.727 -4.595 -23.839 1.00 81.75 88 SER A C 1
ATOM 712 O O . SER A 1 88 ? 22.772 -4.430 -23.078 1.00 81.75 88 SER A O 1
ATOM 714 N N . ARG A 1 89 ? 24.974 -4.284 -23.469 1.00 83.56 89 ARG A N 1
ATOM 715 C CA . ARG A 1 89 ? 25.272 -3.666 -22.166 1.00 83.56 89 ARG A CA 1
ATOM 716 C C . ARG A 1 89 ? 24.558 -2.318 -21.985 1.00 83.56 89 ARG A C 1
ATOM 718 O O . ARG A 1 89 ? 24.221 -1.967 -20.859 1.00 83.56 89 ARG A O 1
ATOM 725 N N . ALA A 1 90 ? 24.308 -1.592 -23.076 1.00 84.12 90 ALA A N 1
ATOM 726 C CA . ALA A 1 90 ? 23.557 -0.341 -23.048 1.00 84.12 90 ALA A CA 1
ATOM 727 C C . ALA A 1 90 ? 22.078 -0.579 -22.696 1.00 84.12 90 ALA A C 1
ATOM 729 O O . ALA A 1 90 ? 21.544 0.127 -21.846 1.00 84.12 90 ALA A O 1
ATOM 730 N N . ASP A 1 91 ? 21.462 -1.629 -23.252 1.00 81.69 91 ASP A N 1
ATOM 731 C CA . ASP A 1 91 ? 20.063 -1.992 -22.979 1.00 81.69 91 ASP A CA 1
ATOM 732 C C . ASP A 1 91 ? 19.872 -2.343 -21.492 1.00 81.69 91 ASP A C 1
ATOM 734 O O . ASP A 1 91 ? 18.883 -1.964 -20.866 1.00 81.69 91 ASP A O 1
ATOM 738 N N . ILE A 1 92 ? 20.846 -3.051 -20.903 1.00 84.38 92 ILE A N 1
ATOM 739 C CA . ILE A 1 92 ? 20.842 -3.401 -19.473 1.00 84.38 92 ILE A CA 1
ATOM 740 C C . ILE A 1 92 ? 20.967 -2.138 -18.610 1.00 84.38 92 ILE A C 1
ATOM 742 O O . ILE A 1 92 ? 20.228 -1.978 -17.640 1.00 84.38 92 ILE A O 1
ATOM 746 N N . LEU A 1 93 ? 21.861 -1.217 -18.972 1.00 87.62 93 LEU A N 1
ATOM 747 C CA . LEU A 1 93 ? 22.060 0.026 -18.225 1.00 87.62 93 LEU A CA 1
ATOM 748 C C . LEU A 1 93 ? 20.823 0.938 -18.278 1.00 87.62 93 LEU A C 1
ATOM 750 O O . LEU A 1 93 ? 20.447 1.544 -17.272 1.00 87.62 93 LEU A O 1
ATOM 754 N N . GLU A 1 94 ? 20.165 1.024 -19.434 1.00 84.62 94 GLU A N 1
ATOM 755 C CA . GLU A 1 94 ? 18.908 1.759 -19.591 1.00 84.62 94 GLU A CA 1
ATOM 756 C C . GLU A 1 94 ? 17.810 1.166 -18.695 1.00 84.62 94 GLU A C 1
ATOM 758 O O . GLU A 1 94 ? 17.133 1.894 -17.963 1.00 84.62 94 GLU A O 1
ATOM 763 N N . MET A 1 95 ? 17.705 -0.166 -18.670 1.00 84.81 95 MET A N 1
ATOM 764 C CA . MET A 1 95 ? 16.796 -0.896 -17.788 1.00 84.81 95 MET A CA 1
ATOM 765 C C . MET A 1 95 ? 17.044 -0.617 -16.303 1.00 84.81 95 MET A C 1
ATOM 767 O O . MET A 1 95 ? 16.101 -0.345 -15.554 1.00 84.81 95 MET A O 1
ATOM 771 N N . GLU A 1 96 ? 18.298 -0.645 -15.859 1.00 86.69 96 GLU A N 1
ATOM 772 C CA . GLU A 1 96 ? 18.660 -0.322 -14.476 1.00 86.69 96 GLU A CA 1
ATOM 773 C C . GLU A 1 96 ? 18.293 1.119 -14.105 1.00 86.69 96 GLU A C 1
ATOM 775 O O . GLU A 1 96 ? 17.788 1.379 -13.006 1.00 86.69 96 GLU A O 1
ATOM 780 N N . ASN A 1 97 ? 18.507 2.062 -15.023 1.00 87.19 97 ASN A N 1
ATOM 781 C CA . ASN A 1 97 ? 18.145 3.461 -14.823 1.00 87.19 97 ASN A CA 1
ATOM 782 C C . ASN A 1 97 ? 16.626 3.644 -14.721 1.00 87.19 97 ASN A C 1
ATOM 784 O O . ASN A 1 97 ? 16.157 4.341 -13.816 1.00 87.19 97 ASN A O 1
ATOM 788 N N . LEU A 1 98 ? 15.845 2.963 -15.564 1.00 84.88 98 LEU A N 1
ATOM 789 C CA . LEU A 1 98 ? 14.382 2.953 -15.468 1.00 84.88 98 LEU A CA 1
ATOM 790 C C . LEU A 1 98 ? 13.908 2.414 -14.114 1.00 84.88 98 LEU A C 1
ATOM 792 O O . LEU A 1 98 ? 13.059 3.033 -13.470 1.00 84.88 98 LEU A O 1
ATOM 796 N N . VAL A 1 99 ? 14.494 1.317 -13.625 1.00 85.56 99 VAL A N 1
ATOM 797 C CA . VAL A 1 99 ? 14.163 0.760 -12.301 1.00 85.56 99 VAL A CA 1
ATOM 798 C C . VAL A 1 99 ? 14.457 1.765 -11.185 1.00 85.56 99 VAL A C 1
ATOM 800 O O . VAL A 1 99 ? 13.623 1.945 -10.295 1.00 85.56 99 VAL A O 1
ATOM 803 N N . LYS A 1 100 ? 15.602 2.458 -11.227 1.00 86.00 100 LYS A N 1
ATOM 804 C CA . LYS A 1 100 ? 15.944 3.506 -10.245 1.00 86.00 100 LYS A CA 1
ATOM 805 C C . LYS A 1 100 ? 14.922 4.640 -10.256 1.00 86.00 100 LYS A C 1
ATOM 807 O O . LYS A 1 100 ? 14.455 5.058 -9.198 1.00 86.00 100 LYS A O 1
ATOM 812 N N . ILE A 1 101 ? 14.529 5.096 -11.442 1.00 84.94 101 ILE A N 1
ATOM 813 C CA . ILE A 1 101 ? 13.535 6.158 -11.613 1.00 84.94 101 ILE A CA 1
ATOM 814 C C . ILE A 1 101 ? 12.168 5.735 -11.067 1.00 84.94 101 ILE A C 1
ATOM 816 O O . ILE A 1 101 ? 11.526 6.517 -10.360 1.00 84.94 101 ILE A O 1
ATOM 820 N N . ILE A 1 102 ? 11.719 4.517 -11.382 1.00 81.81 102 ILE A N 1
ATOM 821 C CA . ILE A 1 102 ? 10.441 3.978 -10.905 1.00 81.81 102 ILE A CA 1
ATOM 822 C C . ILE A 1 102 ? 10.465 3.864 -9.380 1.00 81.81 102 ILE A C 1
ATOM 824 O O . ILE A 1 102 ? 9.544 4.352 -8.729 1.00 81.81 102 ILE A O 1
ATOM 828 N N . ARG A 1 103 ? 11.539 3.314 -8.797 1.00 81.81 103 ARG A N 1
ATOM 829 C CA . ARG A 1 103 ? 11.711 3.231 -7.337 1.00 81.81 103 ARG A CA 1
ATOM 830 C C . ARG A 1 103 ? 11.649 4.605 -6.681 1.00 81.81 103 ARG A C 1
ATOM 832 O O . ARG A 1 103 ? 10.837 4.788 -5.783 1.00 81.81 103 ARG A O 1
ATOM 839 N N . ALA A 1 104 ? 12.425 5.575 -7.162 1.00 83.12 104 ALA A N 1
ATOM 840 C CA . ALA A 1 104 ? 12.430 6.931 -6.611 1.00 83.12 104 ALA A CA 1
ATOM 841 C C . ALA A 1 104 ? 11.060 7.617 -6.740 1.00 83.12 104 ALA A C 1
ATOM 843 O O . ALA A 1 104 ? 10.633 8.351 -5.854 1.00 83.12 104 ALA A O 1
ATOM 844 N N . SER A 1 105 ? 10.347 7.359 -7.838 1.00 80.00 105 SER A N 1
ATOM 845 C CA . SER A 1 105 ? 9.039 7.969 -8.084 1.00 80.00 105 SER A CA 1
ATOM 846 C C . SER A 1 105 ? 7.914 7.314 -7.266 1.00 80.00 105 SER A C 1
ATOM 848 O O . SER A 1 105 ? 6.943 7.995 -6.947 1.00 80.00 105 SER A O 1
ATOM 850 N N . LEU A 1 106 ? 8.031 6.025 -6.923 1.00 76.12 106 LEU A N 1
ATOM 851 C CA . LEU A 1 106 ? 7.077 5.298 -6.071 1.00 76.12 106 LEU A CA 1
ATOM 852 C C . LEU A 1 106 ? 7.366 5.441 -4.580 1.00 76.12 106 LEU A C 1
ATOM 854 O O . LEU A 1 106 ? 6.440 5.377 -3.779 1.00 76.12 106 LEU A O 1
ATOM 858 N N . GLN A 1 107 ? 8.629 5.631 -4.201 1.00 71.25 107 GLN A N 1
ATOM 859 C CA . GLN A 1 107 ? 8.996 5.834 -2.802 1.00 71.25 107 GLN A CA 1
ATOM 860 C C . GLN A 1 107 ? 8.387 7.116 -2.229 1.00 71.25 107 GLN A C 1
ATOM 862 O O . GLN A 1 107 ? 8.221 7.190 -1.014 1.00 71.25 107 GLN A O 1
ATOM 867 N N . GLY A 1 108 ? 7.991 8.069 -3.085 1.00 57.22 108 GLY A N 1
ATOM 868 C CA . GLY A 1 108 ? 7.431 9.354 -2.676 1.00 57.22 108 GLY A CA 1
ATOM 869 C C . GLY A 1 108 ? 8.357 10.104 -1.708 1.00 57.22 108 GLY A C 1
ATOM 870 O O . GLY A 1 108 ? 9.402 9.603 -1.291 1.00 57.22 108 GLY A O 1
ATOM 871 N N . PRO A 1 109 ? 8.012 11.326 -1.289 1.00 43.53 109 PRO A N 1
ATOM 872 C CA . PRO A 1 109 ? 8.442 11.737 0.034 1.00 43.53 109 PRO A CA 1
ATOM 873 C C . PRO A 1 109 ? 7.833 10.723 1.007 1.00 43.53 109 PRO A C 1
ATOM 875 O O . PRO A 1 109 ? 6.618 10.517 0.993 1.00 43.53 109 PRO A O 1
ATOM 878 N N . VAL A 1 110 ? 8.659 10.071 1.831 1.00 42.75 110 VAL A N 1
ATOM 879 C CA . VAL A 1 110 ? 8.162 9.373 3.022 1.00 42.75 110 VAL A CA 1
ATOM 880 C C . VAL A 1 110 ? 7.205 10.346 3.695 1.00 42.75 110 VAL A C 1
ATOM 882 O O . VAL A 1 110 ? 7.621 11.433 4.100 1.00 42.75 110 VAL A O 1
ATOM 885 N N . SER A 1 111 ? 5.914 10.007 3.692 1.00 34.06 111 SER A N 1
ATOM 886 C CA . SER A 1 111 ? 4.870 10.924 4.130 1.00 34.06 111 SER A CA 1
ATOM 887 C C . SER A 1 111 ? 5.263 11.465 5.512 1.00 34.06 111 SER A C 1
ATOM 889 O O . SER A 1 111 ? 5.678 10.674 6.368 1.00 34.06 111 SER A O 1
ATOM 891 N N . PRO A 1 112 ? 5.183 12.784 5.766 1.00 38.47 112 PRO A N 1
ATOM 892 C CA . PRO A 1 112 ? 5.684 13.419 6.985 1.00 38.47 112 PRO A CA 1
ATOM 893 C C . PRO A 1 112 ? 4.899 13.021 8.244 1.00 38.47 112 PRO A C 1
ATOM 895 O O . PRO A 1 112 ? 5.017 13.682 9.265 1.00 38.47 112 PRO A O 1
ATOM 898 N N . HIS A 1 113 ? 4.138 11.926 8.231 1.00 41.28 113 HIS A N 1
ATOM 899 C CA . HIS A 1 113 ? 3.571 11.329 9.438 1.00 41.28 113 HIS A CA 1
ATOM 900 C C . HIS A 1 113 ? 4.664 10.906 10.439 1.00 41.28 113 HIS A C 1
ATOM 902 O O . HIS A 1 113 ? 4.397 10.901 11.628 1.00 41.28 113 HIS A O 1
ATOM 908 N N . ARG A 1 114 ? 5.928 10.712 10.014 1.00 35.47 114 ARG A N 1
ATOM 909 C CA . ARG A 1 114 ? 7.080 10.656 10.948 1.00 35.47 114 ARG A CA 1
ATOM 910 C C . ARG A 1 114 ? 7.461 12.004 11.581 1.00 35.47 114 ARG A C 1
ATOM 912 O O . ARG A 1 114 ? 8.161 12.025 12.582 1.00 35.47 114 ARG A O 1
ATOM 919 N N . ARG A 1 115 ? 7.069 13.134 10.983 1.00 28.98 115 ARG A N 1
ATOM 920 C CA . ARG A 1 115 ? 7.404 14.500 11.432 1.00 28.98 115 ARG A CA 1
ATOM 921 C C . ARG A 1 115 ? 6.297 15.123 12.295 1.00 28.98 115 ARG A C 1
ATOM 923 O O . ARG A 1 115 ? 6.610 15.944 13.149 1.00 28.98 115 ARG A O 1
ATOM 930 N N . TRP A 1 116 ? 5.037 14.714 12.128 1.00 29.56 116 TRP A N 1
ATOM 931 C CA . TRP A 1 116 ? 3.936 15.128 13.015 1.00 29.56 116 TRP A CA 1
ATOM 932 C C . TRP A 1 116 ? 3.984 14.455 14.400 1.00 29.56 116 TRP A C 1
ATOM 934 O O . TRP A 1 116 ? 3.493 15.039 15.357 1.00 29.56 116 TRP A O 1
ATOM 944 N N . MET A 1 117 ? 4.669 13.311 14.540 1.00 35.69 117 MET A N 1
ATOM 945 C CA . MET A 1 117 ? 4.875 12.593 15.816 1.00 35.69 117 MET A CA 1
ATOM 946 C C . MET A 1 117 ? 5.686 13.364 16.880 1.00 35.69 117 MET A C 1
ATOM 948 O O . MET A 1 117 ? 5.734 12.937 18.028 1.00 35.69 117 MET A O 1
ATOM 952 N N . HIS A 1 118 ? 6.326 14.490 16.539 1.00 33.00 118 HIS A N 1
ATOM 953 C CA . HIS A 1 118 ? 7.111 15.293 17.494 1.00 33.00 118 HIS A CA 1
ATOM 954 C C . HIS A 1 118 ? 6.493 16.648 17.852 1.00 33.00 118 HIS A C 1
ATOM 956 O O . HIS A 1 118 ? 7.131 17.430 18.557 1.00 33.00 118 HIS A O 1
ATOM 962 N N . ARG A 1 119 ? 5.263 16.949 17.416 1.00 28.12 119 ARG A N 1
ATOM 963 C CA . ARG A 1 119 ? 4.517 18.059 18.020 1.00 28.12 119 ARG A CA 1
ATOM 964 C C . ARG A 1 119 ? 3.540 17.492 19.046 1.00 28.12 119 ARG A C 1
ATOM 966 O O . ARG A 1 119 ? 2.614 16.796 18.638 1.00 28.12 119 ARG A O 1
ATOM 973 N N . PRO A 1 120 ? 3.722 17.765 20.351 1.00 32.91 120 PRO A N 1
ATOM 974 C CA . PRO A 1 120 ? 2.695 17.432 21.322 1.00 32.91 120 PRO A CA 1
ATOM 975 C C . PRO A 1 120 ? 1.400 18.141 20.912 1.00 32.91 120 PRO A C 1
ATOM 977 O O . PRO A 1 120 ? 1.399 19.340 20.624 1.00 32.91 120 PRO A O 1
ATOM 980 N N . LEU A 1 121 ? 0.304 17.383 20.857 1.00 37.75 121 LEU A N 1
ATOM 981 C CA . LEU A 1 121 ? -1.065 17.891 20.790 1.00 37.75 121 LEU A CA 1
ATOM 982 C C . LEU A 1 121 ? -1.382 18.608 22.111 1.00 37.75 121 LEU A C 1
ATOM 984 O O . LEU A 1 121 ? -2.118 18.115 22.954 1.00 37.75 121 LEU A O 1
ATOM 988 N N . SER A 1 122 ? -0.799 19.784 22.312 1.00 39.69 122 SER A N 1
ATOM 989 C CA . SER A 1 122 ? -1.187 20.721 23.361 1.00 39.69 122 SER A CA 1
ATOM 990 C C . SER A 1 122 ? -2.151 21.752 22.783 1.00 39.69 122 SER A C 1
ATOM 992 O O . SER A 1 122 ? -1.871 22.944 22.798 1.00 39.69 122 SER A O 1
ATOM 994 N N . ILE A 1 123 ? -3.261 21.296 22.205 1.00 44.78 123 ILE A N 1
ATOM 995 C CA . ILE A 1 123 ? -4.434 22.134 21.951 1.00 44.78 123 ILE A CA 1
ATOM 99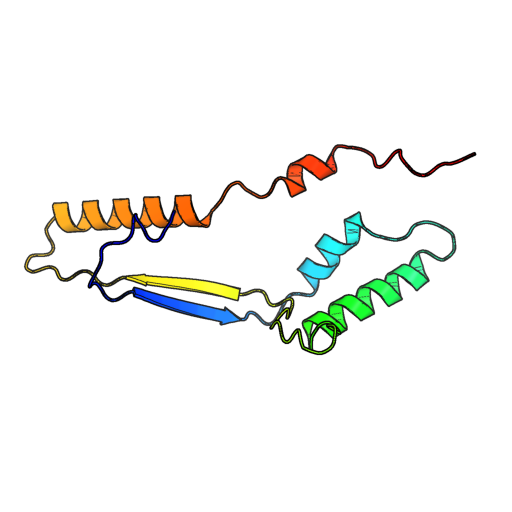6 C C . ILE A 1 123 ? -5.634 21.221 22.152 1.00 44.78 123 ILE A C 1
ATOM 998 O O . ILE A 1 123 ? -6.029 20.524 21.228 1.00 44.78 123 ILE A O 1
ATOM 1002 N N . LEU A 1 124 ? -6.109 21.162 23.397 1.00 39.38 124 LEU A N 1
ATOM 1003 C CA . LEU A 1 124 ? -7.501 20.962 23.822 1.00 39.38 124 LEU A CA 1
ATOM 1004 C C . LEU A 1 124 ? -7.526 20.905 25.366 1.00 39.38 124 LEU A C 1
ATOM 1006 O O . LEU A 1 124 ? -7.917 19.917 25.975 1.00 39.38 124 LEU A O 1
ATOM 1010 N N . SER A 1 125 ? -7.099 21.991 26.019 1.00 32.19 125 SER A N 1
ATOM 1011 C CA . SER A 1 125 ? -7.620 22.346 27.344 1.00 32.19 125 SER A CA 1
ATOM 1012 C C . SER A 1 125 ? -8.147 23.773 27.263 1.00 32.19 125 SER A C 1
ATOM 1014 O O . SER A 1 125 ? -7.440 24.741 27.523 1.00 32.19 125 SER A O 1
ATOM 1016 N N . GLY A 1 126 ? -9.394 23.894 26.816 1.00 39.31 126 GLY A N 1
ATOM 1017 C CA . GLY A 1 126 ? -10.195 25.063 27.132 1.00 39.31 126 GLY A CA 1
ATOM 1018 C C . GLY A 1 126 ? -10.661 24.938 28.577 1.00 39.31 126 GLY A C 1
ATOM 1019 O O . GLY A 1 126 ? -11.580 24.167 28.853 1.00 39.31 126 GLY A O 1
ATOM 1020 N N . ARG A 1 127 ? -9.993 25.661 29.472 1.00 32.94 127 ARG A N 1
ATOM 1021 C CA . ARG A 1 127 ? -10.580 26.385 30.601 1.00 32.94 127 ARG A CA 1
ATOM 1022 C C . ARG A 1 127 ? -9.748 27.635 30.822 1.00 32.94 127 ARG A C 1
ATOM 1024 O O . ARG A 1 127 ? -8.508 27.507 30.747 1.00 32.94 127 ARG A O 1
#

Foldseek 3Di:
DLVVLDDPPWDKDKDWDWDPDCLVVLVVVCVVVQDDDDCRVVVVVVSSVQLVVCLVPNDDDPPPDPDRPRSTDIDIDMDTDDDDDPPDPVVVVVVVVSVVVVCVVVPPPPPCPVVVVPDPPPPDDDD

Secondary structure (DSSP, 8-state):
--TTTSPTTS-EEEEEEEES--HHHHHHHHGGG---STTHHHHHHHHHHHHHHHHHS-----TT--------EEEEEEEE----SS--HHHHHHHHHHHHHHHHHHH-S--THHHHTTS--------

pLDDT: mean 72.49, std 17.06, range [28.12, 90.69]

Sequence (127 aa):
MLRTKLPRGIPLCIHLMSSQLVGDRIEYGLREFSWSGEQAERFNAITRAYYMKAAATQFPLPEGMNLPLTLRHYRVFISYCSPSKKKSRADILEMENLVKIIRASLQGPVSPHRRWMHRPLSILSGR